Protein AF-A0A950VH34-F1 (afdb_monomer_lite)

Foldseek 3Di:
DDADPNDDDDPLLVQLVVVVVPDPSVVSQVVCCVVPVDGDDSVVSVVSVVVVVVCVVVVVVPDDDPPPVPPDDDDPPDDDPDDDDDDDPPRDDPDDDDPDD

Radius of gyration: 19.58 Å; chains: 1; bounding box: 48×31×48 Å

Sequence (101 aa):
MHVKNGVRRTDTQDWDQELAVEQAFSKVNQTIERMLKLHQHTDSLETMNRQLASDTAAFRDARPAPPVAEEGQIFVTSADCKGVVIRGQATKTVCGGERLG

Structure (mmCIF, N/CA/C/O backbone):
data_AF-A0A950VH34-F1
#
_entry.id   AF-A0A950VH34-F1
#
loop_
_atom_site.group_PDB
_atom_site.id
_atom_site.type_symbol
_atom_site.label_atom_id
_atom_site.label_alt_id
_atom_site.label_comp_id
_atom_site.label_asym_id
_atom_site.label_entity_id
_atom_site.label_seq_id
_atom_site.pdbx_PDB_ins_code
_atom_site.Cartn_x
_atom_site.Cartn_y
_atom_site.Cartn_z
_atom_site.occupancy
_atom_site.B_iso_or_equiv
_atom_site.auth_seq_id
_atom_site.auth_comp_id
_atom_site.auth_asym_id
_atom_site.auth_atom_id
_atom_site.pdbx_PDB_model_num
ATOM 1 N N . MET A 1 1 ? -20.621 7.814 -4.789 1.00 56.50 1 MET A N 1
ATOM 2 C CA . MET A 1 1 ? -19.978 6.570 -5.283 1.00 56.50 1 MET A CA 1
ATOM 3 C C . MET A 1 1 ? -19.142 6.940 -6.486 1.00 56.50 1 MET A C 1
ATOM 5 O O . MET A 1 1 ? -19.700 7.310 -7.514 1.00 56.50 1 MET A O 1
ATOM 9 N N . HIS A 1 2 ? -17.826 6.909 -6.324 1.00 64.56 2 HIS A N 1
ATOM 10 C CA . HIS A 1 2 ? -16.861 7.338 -7.327 1.00 64.56 2 HIS A CA 1
ATOM 11 C C . HIS A 1 2 ? -16.071 6.118 -7.827 1.00 64.56 2 HIS A C 1
ATOM 13 O O . HIS A 1 2 ? -15.904 5.136 -7.099 1.00 64.56 2 HIS A O 1
ATOM 19 N N . VAL A 1 3 ? -15.637 6.137 -9.090 1.00 63.66 3 VAL A N 1
ATOM 20 C CA . VAL A 1 3 ? -14.865 5.040 -9.696 1.00 63.66 3 VAL A CA 1
ATOM 21 C C . VAL A 1 3 ? -13.515 5.580 -10.135 1.00 63.66 3 VAL A C 1
ATOM 23 O O . VAL A 1 3 ? -13.448 6.393 -11.052 1.00 63.66 3 VAL A O 1
ATOM 26 N N . LYS A 1 4 ? -12.443 5.105 -9.498 1.00 60.22 4 LYS A N 1
ATOM 27 C CA . LYS A 1 4 ? -11.052 5.375 -9.891 1.00 60.22 4 LYS A CA 1
ATOM 28 C C . LYS A 1 4 ? -10.359 4.054 -10.191 1.00 60.22 4 LYS A C 1
ATOM 30 O O . LYS A 1 4 ? -10.488 3.106 -9.423 1.00 60.22 4 LYS A O 1
ATOM 35 N N . ASN A 1 5 ? -9.644 3.991 -11.315 1.00 60.62 5 ASN A N 1
ATOM 36 C CA . ASN A 1 5 ? -8.879 2.812 -11.749 1.00 60.62 5 ASN A CA 1
ATOM 37 C C . ASN A 1 5 ? -9.696 1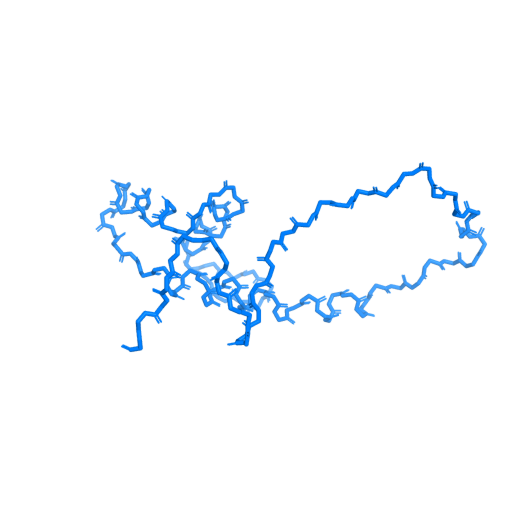.501 -11.750 1.00 60.62 5 ASN A C 1
ATOM 39 O O . ASN A 1 5 ? -9.199 0.451 -11.369 1.00 60.62 5 ASN A O 1
ATOM 43 N N . GLY A 1 6 ? -10.980 1.562 -12.128 1.00 65.31 6 GLY A N 1
ATOM 44 C CA . GLY A 1 6 ? -11.866 0.389 -12.161 1.00 65.31 6 GLY A CA 1
ATOM 45 C C . GLY A 1 6 ? -12.383 -0.089 -10.795 1.00 65.31 6 GLY A C 1
ATOM 46 O O . GLY A 1 6 ? -13.209 -0.998 -10.749 1.00 65.31 6 GLY A O 1
ATOM 47 N N . VAL A 1 7 ? -11.976 0.545 -9.690 1.00 65.12 7 VAL A N 1
ATOM 48 C CA . VAL A 1 7 ? -12.434 0.219 -8.333 1.00 65.12 7 VAL A CA 1
ATOM 49 C C . VAL A 1 7 ? -13.546 1.183 -7.919 1.00 65.12 7 VAL A C 1
ATOM 51 O O . VAL A 1 7 ? -13.376 2.403 -7.948 1.00 65.12 7 VAL A O 1
ATOM 54 N N . ARG A 1 8 ? -14.704 0.638 -7.524 1.00 69.25 8 ARG A N 1
ATOM 55 C CA . ARG A 1 8 ? -15.806 1.419 -6.939 1.00 69.25 8 ARG A CA 1
ATOM 56 C C . ARG A 1 8 ? -15.504 1.710 -5.473 1.00 69.25 8 ARG A C 1
ATOM 58 O O . ARG A 1 8 ? -15.353 0.764 -4.704 1.00 69.25 8 ARG A O 1
ATOM 65 N N . ARG A 1 9 ? -15.476 2.989 -5.093 1.00 70.12 9 ARG A N 1
ATOM 66 C CA . ARG A 1 9 ? -15.314 3.430 -3.700 1.00 70.12 9 ARG A CA 1
ATOM 67 C C . ARG A 1 9 ? -16.392 4.430 -3.297 1.00 70.12 9 ARG A C 1
ATOM 69 O O . ARG A 1 9 ? -17.033 5.080 -4.135 1.00 70.12 9 ARG A O 1
ATOM 76 N N . THR A 1 10 ? -16.642 4.508 -1.998 1.00 79.31 10 THR A N 1
ATOM 77 C CA . THR A 1 10 ? -17.448 5.585 -1.412 1.00 79.31 10 THR A CA 1
ATOM 78 C C . THR A 1 10 ? -16.552 6.762 -1.043 1.00 79.31 10 THR A C 1
ATOM 80 O O . THR A 1 10 ? -15.358 6.588 -0.826 1.00 79.3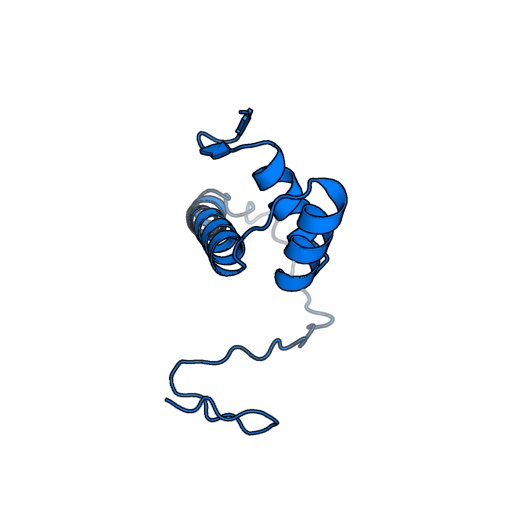1 10 THR A O 1
ATOM 83 N N . ASP A 1 11 ? -17.133 7.955 -0.930 1.00 82.06 11 ASP A N 1
ATOM 84 C CA . ASP A 1 11 ? -16.370 9.166 -0.603 1.00 82.06 11 ASP A CA 1
ATOM 85 C C . ASP A 1 11 ? -15.705 9.054 0.788 1.00 82.06 11 ASP A C 1
ATOM 87 O O . ASP A 1 11 ? -14.592 9.527 0.993 1.00 82.06 11 ASP A O 1
ATOM 91 N N . THR A 1 12 ? -16.332 8.323 1.719 1.00 82.62 12 THR A N 1
ATOM 92 C CA . THR A 1 12 ? -15.744 7.969 3.023 1.00 82.62 12 THR A CA 1
ATOM 93 C C . THR A 1 12 ? -14.497 7.096 2.884 1.00 82.62 12 THR A C 1
ATOM 95 O O . THR A 1 12 ? -13.506 7.356 3.551 1.00 82.62 12 THR A O 1
ATOM 98 N N . GLN A 1 13 ? -14.514 6.091 2.001 1.00 81.50 13 GLN A N 1
ATOM 99 C CA . GLN A 1 13 ? -13.358 5.208 1.791 1.00 81.50 13 GLN A CA 1
ATOM 100 C C . GLN A 1 13 ? -12.169 5.950 1.171 1.00 81.50 13 GLN A C 1
ATOM 102 O O . GLN A 1 13 ? -11.019 5.611 1.445 1.00 81.50 13 GLN A O 1
ATOM 107 N N . ASP A 1 14 ? -12.432 6.961 0.342 1.00 82.50 14 ASP A N 1
ATOM 108 C CA . ASP A 1 14 ? -11.376 7.808 -0.211 1.00 82.50 14 ASP A CA 1
ATOM 109 C C . ASP A 1 14 ? -10.738 8.680 0.884 1.00 82.50 14 ASP A C 1
ATOM 111 O O . ASP A 1 14 ? -9.513 8.761 0.964 1.00 82.50 14 ASP A O 1
ATOM 115 N N . TRP A 1 15 ? -11.547 9.251 1.782 1.00 84.00 15 TRP A N 1
ATOM 116 C CA . TRP A 1 15 ? -11.049 10.017 2.934 1.00 84.00 15 TRP A CA 1
ATOM 117 C C . TRP A 1 15 ? -10.280 9.145 3.928 1.00 84.00 15 TRP A C 1
ATOM 119 O O . TRP A 1 15 ? -9.245 9.560 4.447 1.00 84.00 15 TRP A O 1
ATOM 129 N N . ASP A 1 16 ? -10.747 7.920 4.163 1.00 84.88 16 ASP A N 1
ATOM 130 C CA . ASP A 1 16 ? -10.054 6.943 5.000 1.00 84.88 16 ASP A CA 1
ATOM 131 C C . ASP A 1 16 ? -8.644 6.644 4.479 1.00 84.88 16 ASP A C 1
ATOM 133 O O . ASP A 1 16 ? -7.690 6.608 5.258 1.00 84.88 16 ASP A O 1
ATOM 137 N N . GLN A 1 17 ? -8.497 6.450 3.163 1.00 81.31 17 GLN A N 1
ATOM 138 C CA . GLN A 1 17 ? -7.195 6.204 2.542 1.00 81.31 17 GLN A CA 1
ATOM 139 C C . GLN A 1 17 ? -6.267 7.410 2.645 1.00 81.31 17 GLN A C 1
ATOM 141 O O . GLN A 1 17 ? -5.095 7.233 2.961 1.00 81.31 17 GLN A O 1
ATOM 146 N N . GLU A 1 18 ? -6.777 8.618 2.408 1.00 85.69 18 GLU A N 1
ATOM 147 C CA . GLU A 1 18 ? -5.978 9.842 2.490 1.00 85.69 18 GLU A CA 1
ATOM 148 C C . GLU A 1 18 ? -5.465 10.085 3.918 1.00 85.69 18 GLU A C 1
ATOM 150 O O . GLU A 1 18 ? -4.285 10.361 4.125 1.00 85.69 18 GLU A O 1
ATOM 155 N N . LEU A 1 19 ? -6.317 9.884 4.926 1.00 84.19 19 LEU A N 1
ATOM 156 C CA . LEU A 1 19 ? -5.949 10.071 6.331 1.00 84.19 19 LEU A CA 1
ATOM 157 C C . LEU A 1 19 ? -5.018 8.971 6.864 1.00 84.19 19 LEU A C 1
ATOM 159 O O . LEU A 1 19 ? -4.183 9.238 7.732 1.00 84.19 19 LEU A O 1
ATOM 163 N N . ALA A 1 20 ? -5.139 7.741 6.362 1.00 84.00 20 ALA A N 1
ATOM 164 C CA . ALA A 1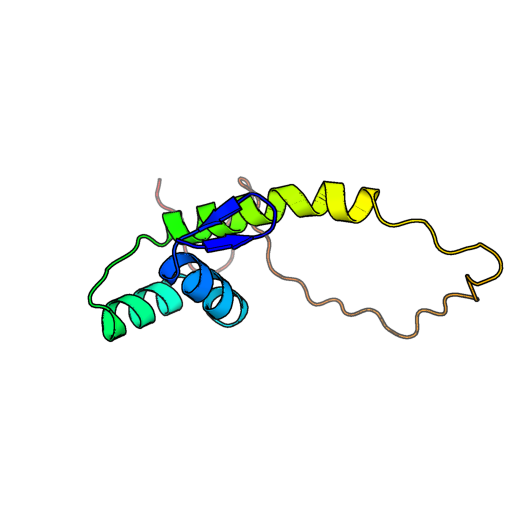 20 ? -4.333 6.607 6.812 1.00 84.00 20 ALA A CA 1
ATOM 165 C C . ALA A 1 20 ? -2.868 6.644 6.346 1.00 84.00 20 ALA A C 1
ATOM 167 O O . ALA A 1 20 ? -2.048 5.893 6.874 1.00 84.00 20 ALA A O 1
ATOM 168 N N . VAL A 1 21 ? -2.519 7.511 5.390 1.00 82.12 21 VAL A N 1
ATOM 169 C CA . VAL A 1 21 ? -1.116 7.762 5.005 1.00 82.12 21 VAL A CA 1
ATOM 170 C C . VAL A 1 21 ? -0.367 8.505 6.115 1.00 82.12 21 VAL A C 1
ATOM 172 O O . VAL A 1 21 ? 0.821 8.276 6.327 1.00 82.12 21 VAL A O 1
ATOM 175 N N . GLU A 1 22 ? -1.080 9.351 6.858 1.00 84.25 22 GLU A N 1
ATOM 176 C CA . GLU A 1 22 ? -0.504 10.266 7.847 1.00 84.25 22 GLU A CA 1
ATOM 177 C C . GLU A 1 22 ? -0.718 9.798 9.296 1.00 84.25 22 GLU A C 1
ATOM 179 O O . GLU A 1 22 ? -0.028 10.246 10.212 1.00 84.25 22 GLU A O 1
ATOM 184 N N . GLN A 1 23 ? -1.709 8.935 9.542 1.00 85.88 23 GLN A N 1
ATOM 185 C CA . GLN A 1 23 ? -2.171 8.583 10.886 1.00 85.88 23 GLN A CA 1
ATOM 186 C C . GLN A 1 23 ? -2.407 7.078 11.048 1.00 85.88 23 GLN A C 1
ATOM 188 O O . GLN A 1 23 ? -2.771 6.372 10.112 1.00 85.88 23 GLN A O 1
ATOM 193 N N . ALA A 1 24 ? -2.284 6.583 12.283 1.00 84.06 24 ALA A N 1
ATOM 194 C CA . ALA A 1 24 ? -2.670 5.212 12.613 1.00 84.06 24 ALA A CA 1
ATOM 195 C C . ALA A 1 24 ? -4.174 4.972 12.356 1.00 84.06 24 ALA A C 1
ATOM 197 O O . ALA A 1 24 ? -4.998 5.837 12.656 1.00 84.06 24 ALA A O 1
ATOM 198 N N . PHE A 1 25 ? -4.556 3.773 11.898 1.00 83.31 25 PHE A N 1
ATOM 199 C CA . PHE A 1 25 ? -5.949 3.444 11.542 1.00 83.31 25 PHE A CA 1
ATOM 200 C C . PHE A 1 25 ? -6.964 3.708 12.662 1.00 83.31 25 PHE A C 1
ATOM 202 O O . PHE A 1 25 ? -8.063 4.194 12.406 1.00 83.31 25 PHE A O 1
ATOM 209 N N . SER A 1 26 ? -6.600 3.449 13.921 1.00 83.06 26 SER A N 1
ATOM 210 C CA . SER A 1 26 ? -7.466 3.750 15.068 1.00 83.06 26 SER A CA 1
ATOM 211 C C . SER A 1 26 ? -7.746 5.248 15.210 1.00 83.06 26 SER A C 1
ATOM 213 O O . SER A 1 26 ? -8.849 5.639 15.591 1.00 83.06 26 SER A O 1
ATOM 215 N N . LYS A 1 27 ? -6.775 6.100 14.863 1.00 86.12 27 LYS A N 1
ATOM 216 C CA . LYS A 1 27 ? -6.924 7.555 14.882 1.00 86.12 27 LYS A CA 1
ATOM 217 C C . LYS A 1 27 ? -7.771 8.060 13.715 1.00 86.12 27 LYS A C 1
ATOM 219 O O . LYS A 1 27 ? -8.549 8.998 13.908 1.00 86.12 27 LYS A O 1
ATOM 224 N N . VAL A 1 28 ? -7.655 7.426 12.547 1.00 85.88 28 VAL A N 1
ATOM 225 C CA . VAL A 1 28 ? -8.530 7.683 11.392 1.00 85.88 28 VAL A CA 1
ATOM 226 C C . VAL A 1 28 ? -9.980 7.378 11.766 1.00 85.88 28 VAL A C 1
ATOM 228 O O . VAL A 1 28 ? -10.816 8.277 11.693 1.00 85.88 28 VAL A O 1
ATOM 231 N N . ASN A 1 29 ? -10.249 6.188 12.316 1.00 87.06 29 ASN A N 1
ATOM 232 C CA . ASN A 1 29 ? -11.589 5.798 12.764 1.00 87.06 29 ASN A CA 1
ATOM 233 C C . ASN A 1 29 ? -12.187 6.800 13.771 1.00 87.06 29 ASN A C 1
ATOM 235 O O . ASN A 1 29 ? -13.274 7.324 13.553 1.00 87.06 29 ASN A O 1
ATOM 239 N N . GLN A 1 30 ? -11.442 7.167 14.824 1.00 88.00 30 GLN A N 1
ATOM 240 C CA . GLN A 1 30 ? -11.894 8.177 15.799 1.00 88.00 30 GLN A CA 1
ATOM 241 C C . GLN A 1 30 ? -12.220 9.532 15.152 1.00 88.00 30 GLN A C 1
ATOM 243 O O . GLN A 1 30 ? -13.096 10.267 15.613 1.00 88.00 30 GLN A O 1
ATOM 248 N N . THR A 1 31 ? -11.479 9.908 14.109 1.00 88.06 31 THR A N 1
ATOM 249 C CA . THR A 1 31 ? -11.666 11.187 13.419 1.00 88.06 31 THR A CA 1
ATOM 250 C C . THR A 1 31 ? -12.935 11.171 12.576 1.00 88.06 31 THR A C 1
ATOM 252 O O . THR A 1 31 ? -13.735 12.104 12.681 1.00 88.06 31 THR A O 1
ATOM 255 N N . ILE A 1 32 ? -13.156 10.099 11.815 1.00 87.56 32 ILE A N 1
ATOM 256 C CA . ILE A 1 32 ? -14.361 9.913 11.005 1.00 87.56 32 ILE A CA 1
ATOM 257 C C . ILE A 1 32 ? -15.602 9.766 11.882 1.00 87.56 32 ILE A C 1
ATOM 259 O O . ILE A 1 32 ? -16.597 10.448 11.643 1.00 87.56 32 ILE A O 1
ATOM 263 N N . GLU A 1 33 ? -15.530 8.991 12.962 1.00 90.00 33 GLU A N 1
ATOM 264 C CA . GLU A 1 33 ? -16.629 8.858 13.917 1.00 90.00 33 GLU A CA 1
ATOM 265 C C . GLU A 1 33 ? -17.001 10.213 14.535 1.00 90.00 33 GLU A C 1
ATOM 267 O O . GLU A 1 33 ? -18.178 10.562 14.653 1.00 90.00 33 GLU A O 1
ATOM 272 N N . ARG A 1 34 ? -16.010 11.045 14.872 1.00 90.38 34 ARG A N 1
ATOM 273 C CA . ARG A 1 34 ? -16.269 12.387 15.405 1.00 90.38 34 ARG A CA 1
ATOM 274 C C . ARG A 1 34 ? -16.965 13.297 14.390 1.00 90.38 34 ARG A C 1
ATOM 276 O O . ARG A 1 34 ? -17.865 14.034 14.795 1.00 90.38 34 ARG A O 1
ATOM 283 N N . MET A 1 35 ? -16.540 13.272 13.126 1.00 89.00 35 MET A N 1
ATOM 284 C CA . MET A 1 35 ? -17.041 14.163 12.070 1.00 89.00 35 MET A CA 1
ATOM 285 C C . MET A 1 35 ? -18.387 13.711 11.498 1.00 89.00 35 MET A C 1
ATOM 287 O O . MET A 1 35 ? -19.285 14.530 11.330 1.00 89.00 35 MET A O 1
ATOM 291 N N . LEU A 1 36 ? -18.521 12.418 11.210 1.00 87.12 36 LEU A N 1
ATOM 292 C CA . LEU A 1 36 ? -19.632 11.844 10.449 1.00 87.12 36 LEU A CA 1
ATOM 293 C C . LEU A 1 36 ? -20.561 10.971 11.301 1.00 87.12 36 LEU A C 1
ATOM 295 O O . LEU A 1 36 ? -21.557 10.474 10.784 1.00 87.12 36 LEU A O 1
ATOM 299 N N . LYS A 1 37 ? -20.255 10.773 12.594 1.00 88.31 37 LYS A N 1
ATOM 300 C CA . LYS A 1 37 ? -21.004 9.881 13.506 1.00 88.31 37 LYS A CA 1
ATOM 301 C C . LYS A 1 37 ? -21.132 8.453 12.975 1.00 88.31 37 LYS A C 1
ATOM 303 O O . LYS A 1 37 ? -22.066 7.733 13.314 1.00 88.31 37 LYS A O 1
ATOM 308 N N . LEU A 1 38 ? -20.161 8.055 12.158 1.00 85.56 38 LEU A N 1
ATOM 309 C CA . LEU A 1 38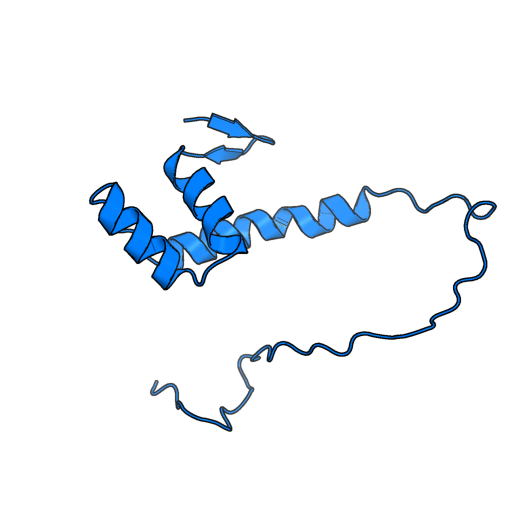 ? -20.062 6.747 11.542 1.00 85.56 38 LEU A CA 1
ATOM 310 C C . LEU A 1 38 ? -18.861 6.019 12.140 1.00 85.56 38 LEU A C 1
ATOM 312 O O . LEU A 1 38 ? -17.729 6.457 11.963 1.00 85.56 38 LEU A O 1
ATOM 316 N N . HIS A 1 39 ? -19.118 4.915 12.835 1.00 83.44 39 HIS A N 1
ATOM 317 C CA . HIS A 1 39 ? -18.065 4.061 13.371 1.00 83.44 39 HIS A CA 1
ATOM 318 C C . HIS A 1 39 ? -17.657 3.006 12.335 1.00 83.44 39 HIS A C 1
ATOM 320 O O . HIS A 1 39 ? -18.510 2.292 11.800 1.00 83.44 39 HIS A O 1
ATOM 326 N N . GLN A 1 40 ? -16.356 2.877 12.077 1.00 80.00 40 GLN A N 1
ATOM 327 C CA . GLN A 1 40 ? -15.789 1.878 11.173 1.00 80.00 40 GLN A CA 1
ATOM 328 C C . GLN A 1 40 ? -14.837 0.950 11.933 1.00 80.00 40 GLN A C 1
ATOM 330 O O . GLN A 1 40 ? -14.206 1.329 12.912 1.00 80.00 40 GLN A O 1
ATOM 335 N N . HIS A 1 41 ? -14.711 -0.300 11.497 1.00 82.62 41 HIS A N 1
ATOM 336 C CA . HIS A 1 41 ? -13.742 -1.213 12.100 1.00 82.62 41 HIS A CA 1
ATOM 337 C C . HIS A 1 41 ? -12.347 -0.980 11.515 1.00 82.62 41 HIS A C 1
ATOM 339 O O . HIS A 1 41 ? -12.194 -0.816 10.303 1.00 82.62 41 HIS A O 1
ATOM 345 N N . THR A 1 42 ? -11.318 -1.024 12.364 1.00 79.12 42 THR A N 1
ATOM 346 C CA . THR A 1 42 ? -9.909 -0.962 11.939 1.00 79.12 42 THR A CA 1
ATOM 347 C C . THR A 1 42 ? -9.573 -2.049 10.925 1.00 79.12 42 THR A C 1
ATOM 349 O O . THR A 1 42 ? -8.863 -1.784 9.962 1.00 79.12 42 THR A O 1
ATOM 352 N N . ASP A 1 43 ? -10.166 -3.232 11.068 1.00 81.44 43 ASP A N 1
ATOM 353 C CA . ASP A 1 43 ? -9.981 -4.361 10.152 1.00 81.44 43 ASP A CA 1
ATOM 354 C C . ASP A 1 43 ? -10.445 -4.030 8.726 1.00 81.44 43 ASP A C 1
ATOM 356 O O . ASP A 1 43 ? -9.834 -4.461 7.744 1.00 81.44 43 ASP A O 1
ATOM 360 N N . SER A 1 44 ? -11.498 -3.219 8.591 1.00 81.00 44 SER A N 1
ATOM 361 C CA . SER A 1 44 ? -11.978 -2.748 7.290 1.00 81.00 44 SER A CA 1
ATOM 362 C C . SER A 1 44 ? -10.978 -1.789 6.645 1.00 81.00 44 SER A C 1
ATOM 364 O O . SER A 1 44 ? -10.729 -1.889 5.443 1.00 81.00 44 SER A O 1
ATOM 366 N N . LEU A 1 45 ? -10.364 -0.902 7.436 1.00 81.25 45 LEU A N 1
ATOM 367 C CA . LEU A 1 45 ? -9.318 0.017 6.972 1.00 81.25 45 LEU A CA 1
ATOM 368 C C . LEU A 1 45 ? -8.057 -0.751 6.542 1.00 81.25 45 LEU A C 1
ATOM 370 O O . LEU A 1 45 ? -7.500 -0.495 5.474 1.00 81.25 45 LEU A O 1
ATOM 374 N N . GLU A 1 46 ? -7.650 -1.757 7.318 1.00 83.12 46 GLU A N 1
ATOM 375 C CA . GLU A 1 46 ? -6.523 -2.629 6.977 1.00 83.12 46 GLU A CA 1
ATOM 376 C C . GLU A 1 46 ? -6.781 -3.445 5.708 1.00 83.12 46 GLU A C 1
ATOM 378 O O . GLU A 1 46 ? -5.910 -3.557 4.843 1.00 83.12 46 GLU A O 1
ATOM 383 N N . THR A 1 47 ? -7.984 -4.007 5.577 1.00 85.38 47 THR A N 1
ATOM 384 C CA . THR A 1 47 ? -8.391 -4.772 4.392 1.00 85.38 47 THR A CA 1
ATOM 385 C C . THR A 1 47 ? -8.379 -3.890 3.150 1.00 85.38 47 THR A C 1
ATOM 387 O O . THR A 1 47 ? -7.865 -4.298 2.109 1.00 85.38 47 THR A O 1
ATOM 390 N N . MET A 1 48 ? -8.864 -2.653 3.270 1.00 83.06 48 MET A N 1
ATOM 391 C CA . MET A 1 48 ? -8.829 -1.675 2.186 1.00 83.06 48 MET A CA 1
ATOM 392 C C . MET A 1 48 ? -7.393 -1.362 1.753 1.00 83.06 48 MET A C 1
ATOM 394 O O . MET A 1 48 ? -7.099 -1.324 0.558 1.00 83.06 48 MET A O 1
ATOM 398 N N . ASN A 1 49 ? -6.475 -1.198 2.709 1.00 82.88 49 ASN A N 1
ATOM 399 C CA . ASN A 1 49 ? -5.070 -0.949 2.399 1.00 82.88 49 ASN A CA 1
ATOM 400 C C . ASN A 1 49 ? -4.390 -2.170 1.753 1.00 82.88 49 ASN A C 1
ATOM 402 O O . ASN A 1 49 ? -3.613 -2.042 0.808 1.00 82.88 49 ASN A O 1
ATOM 406 N N . ARG A 1 50 ? -4.734 -3.380 2.203 1.00 84.94 50 ARG A N 1
ATOM 407 C CA . ARG A 1 50 ? -4.244 -4.632 1.608 1.00 84.94 50 ARG A CA 1
ATOM 408 C C . ARG A 1 50 ? -4.729 -4.815 0.172 1.00 84.94 50 ARG A C 1
ATOM 410 O O . ARG A 1 50 ? -3.970 -5.297 -0.662 1.00 84.94 50 ARG A O 1
ATOM 417 N N . GLN A 1 51 ? -5.962 -4.409 -0.117 1.00 85.50 51 GLN A N 1
ATOM 418 C CA . GLN A 1 51 ? -6.497 -4.442 -1.472 1.00 85.50 51 GLN A CA 1
ATOM 419 C C . GLN A 1 51 ? -5.774 -3.450 -2.388 1.00 85.50 51 GLN A C 1
ATOM 421 O O . GLN A 1 51 ? -5.514 -3.784 -3.531 1.00 85.50 51 GLN A O 1
ATOM 426 N N . LEU A 1 52 ? -5.394 -2.265 -1.900 1.00 80.62 52 LEU A N 1
ATOM 427 C CA . LEU A 1 52 ? -4.567 -1.335 -2.680 1.00 80.62 52 LEU A CA 1
ATOM 428 C C . LEU A 1 52 ? -3.186 -1.937 -2.993 1.00 80.62 52 LEU A C 1
ATOM 430 O O . LEU A 1 52 ? -2.653 -1.763 -4.086 1.00 80.62 52 LEU A O 1
ATOM 434 N N . ALA A 1 53 ? -2.610 -2.675 -2.041 1.00 86.38 53 ALA A N 1
ATOM 435 C CA . ALA A 1 53 ? -1.295 -3.277 -2.211 1.00 86.38 53 ALA A CA 1
ATOM 436 C C . ALA A 1 53 ? -1.233 -4.297 -3.366 1.00 86.38 53 ALA A C 1
ATOM 438 O O . ALA A 1 53 ? -0.144 -4.474 -3.919 1.00 86.38 53 ALA A O 1
ATOM 439 N N . SER A 1 54 ? -2.354 -4.920 -3.770 1.00 88.19 54 SER A N 1
ATOM 440 C CA . SER A 1 54 ? -2.371 -5.906 -4.867 1.00 88.19 54 SER A CA 1
ATOM 441 C C . SER A 1 54 ? -1.873 -5.340 -6.192 1.00 88.19 54 SER A C 1
ATOM 443 O O . SER A 1 54 ? -1.244 -6.055 -6.968 1.00 88.19 54 SER A O 1
ATOM 445 N N . ASP A 1 55 ? -2.086 -4.046 -6.424 1.00 86.19 55 ASP A N 1
ATOM 446 C CA . ASP A 1 55 ? -1.756 -3.400 -7.696 1.00 86.19 55 ASP A CA 1
ATOM 447 C C . ASP A 1 55 ? -0.261 -3.037 -7.788 1.00 86.19 55 ASP A C 1
ATOM 449 O O . ASP A 1 55 ? 0.254 -2.726 -8.863 1.00 86.19 55 ASP A O 1
ATOM 453 N N . THR A 1 56 ? 0.470 -3.119 -6.668 1.00 87.06 56 THR A N 1
ATOM 454 C CA . THR A 1 56 ? 1.876 -2.691 -6.570 1.00 87.06 56 THR A CA 1
ATOM 455 C C . THR A 1 56 ? 2.802 -3.524 -7.455 1.00 87.06 56 THR A C 1
ATOM 457 O O . THR A 1 56 ? 3.729 -2.978 -8.052 1.00 87.06 56 THR A O 1
ATOM 460 N N . ALA A 1 57 ? 2.574 -4.839 -7.536 1.00 88.50 57 ALA A N 1
ATOM 461 C CA . ALA A 1 57 ? 3.402 -5.740 -8.340 1.00 88.50 57 ALA A CA 1
ATOM 462 C C . ALA A 1 57 ? 3.247 -5.436 -9.835 1.00 88.50 57 ALA A C 1
ATOM 464 O O . ALA A 1 57 ? 4.224 -5.099 -10.497 1.00 88.50 57 ALA A O 1
ATOM 465 N N . ALA A 1 58 ? 2.004 -5.418 -10.325 1.00 89.12 58 ALA A N 1
ATOM 466 C CA . ALA A 1 58 ? 1.701 -5.104 -11.718 1.00 89.12 58 ALA A CA 1
ATOM 467 C C . ALA A 1 58 ? 2.207 -3.710 -12.126 1.00 89.12 58 ALA A C 1
ATOM 469 O O . ALA A 1 58 ? 2.748 -3.544 -13.216 1.00 89.12 58 ALA A O 1
ATOM 470 N N . PHE A 1 59 ? 2.089 -2.711 -11.243 1.00 87.81 59 PHE A N 1
ATOM 471 C CA . PHE A 1 59 ? 2.652 -1.382 -11.488 1.00 87.81 59 PHE A CA 1
ATOM 472 C C . PHE A 1 59 ? 4.176 -1.412 -11.657 1.00 87.81 59 PHE A C 1
ATOM 474 O O . PHE A 1 59 ? 4.699 -0.747 -12.549 1.00 87.81 59 PHE A O 1
ATOM 481 N N . ARG A 1 60 ? 4.899 -2.165 -10.814 1.00 86.44 60 ARG A N 1
ATOM 482 C CA . ARG A 1 60 ? 6.360 -2.298 -10.930 1.00 86.44 60 ARG A CA 1
ATOM 483 C C . ARG A 1 60 ? 6.762 -3.011 -12.215 1.00 86.44 60 ARG A C 1
ATOM 485 O O . ARG A 1 60 ? 7.654 -2.517 -12.895 1.00 86.44 60 ARG A O 1
ATOM 492 N N . ASP A 1 61 ? 6.080 -4.098 -12.558 1.00 90.56 61 ASP A N 1
ATOM 493 C CA . ASP A 1 61 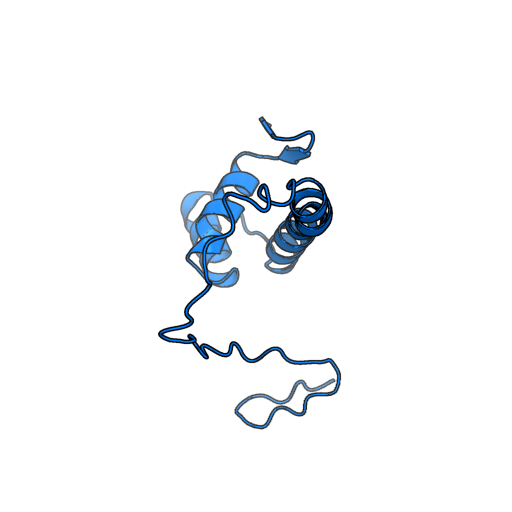? 6.370 -4.889 -13.760 1.00 90.56 61 ASP A CA 1
ATOM 494 C C . ASP A 1 61 ? 6.090 -4.105 -15.051 1.00 90.56 61 ASP A C 1
ATOM 496 O O . ASP A 1 61 ? 6.779 -4.274 -16.053 1.00 90.56 61 ASP A O 1
ATOM 500 N N . ALA A 1 62 ? 5.100 -3.208 -15.028 1.00 92.06 62 ALA A N 1
ATOM 501 C CA . ALA A 1 62 ? 4.757 -2.361 -16.164 1.00 92.06 62 ALA A CA 1
ATOM 502 C C . ALA A 1 62 ? 5.743 -1.202 -16.399 1.00 92.06 62 ALA A C 1
ATOM 504 O O . ALA A 1 62 ? 5.651 -0.530 -17.430 1.00 92.06 62 ALA A O 1
ATOM 505 N N . ARG A 1 63 ? 6.670 -0.919 -15.470 1.00 87.81 63 ARG A N 1
ATOM 506 C CA . ARG A 1 63 ? 7.647 0.160 -15.660 1.00 87.81 63 ARG A CA 1
ATOM 507 C C . ARG A 1 63 ? 8.769 -0.311 -16.589 1.00 87.81 63 ARG A C 1
ATOM 509 O O . ARG A 1 63 ? 9.481 -1.249 -16.235 1.00 87.81 63 ARG A O 1
ATOM 516 N N . PRO A 1 64 ? 8.980 0.349 -17.742 1.00 83.56 64 PRO A N 1
ATOM 517 C CA . PRO A 1 64 ? 10.089 0.003 -18.616 1.00 83.56 64 PRO A CA 1
ATOM 518 C C . PRO A 1 64 ? 11.416 0.258 -17.898 1.00 83.56 64 PRO A C 1
ATOM 520 O O . PRO A 1 64 ? 11.556 1.244 -17.165 1.00 83.56 64 PRO A O 1
ATOM 523 N N . ALA A 1 65 ? 12.390 -0.622 -18.131 1.00 81.25 65 ALA A N 1
ATOM 524 C CA . ALA A 1 65 ? 13.762 -0.355 -17.732 1.00 81.25 65 ALA A CA 1
ATOM 525 C C . ALA A 1 65 ? 14.248 0.919 -18.448 1.00 81.25 65 ALA A C 1
ATOM 527 O O . ALA A 1 65 ? 13.948 1.092 -19.637 1.00 81.25 65 ALA A O 1
ATOM 528 N N . PRO A 1 66 ? 14.955 1.825 -17.751 1.00 79.81 66 PRO A N 1
ATOM 529 C CA . PRO A 1 66 ? 15.542 2.984 -18.403 1.00 79.81 66 PRO A CA 1
ATOM 530 C C . PRO A 1 66 ? 16.523 2.533 -19.504 1.00 79.81 66 PRO A C 1
ATOM 532 O O . PRO A 1 66 ? 17.153 1.479 -19.376 1.00 79.81 66 PRO A O 1
ATOM 535 N N . PRO A 1 67 ? 16.654 3.288 -20.608 1.00 83.62 67 PRO A N 1
ATOM 536 C CA . PRO A 1 67 ? 17.628 2.981 -21.647 1.00 83.62 67 PRO A CA 1
ATOM 537 C C . PRO A 1 67 ? 19.052 2.937 -21.080 1.00 83.62 67 PRO A C 1
ATOM 539 O O . PRO A 1 67 ? 19.457 3.831 -20.344 1.00 83.62 67 PRO A O 1
ATOM 542 N N . VAL A 1 68 ? 19.849 1.946 -21.490 1.00 76.38 68 VAL A N 1
ATOM 543 C CA . VAL A 1 68 ? 21.231 1.738 -21.001 1.00 76.38 68 VAL A CA 1
ATOM 544 C C . VAL A 1 68 ? 22.118 2.980 -21.175 1.00 76.38 68 VAL A C 1
ATOM 546 O O . VAL A 1 68 ? 22.996 3.237 -20.362 1.00 76.38 68 VAL A O 1
ATOM 549 N N . ALA A 1 69 ? 21.885 3.781 -22.219 1.00 78.00 69 ALA A N 1
ATOM 550 C CA . ALA A 1 69 ? 22.632 5.018 -22.465 1.00 78.00 69 ALA A CA 1
ATOM 551 C C . ALA A 1 69 ? 22.312 6.149 -21.463 1.00 78.00 69 ALA A C 1
ATOM 553 O O . ALA A 1 69 ? 23.087 7.094 -21.345 1.00 78.00 69 ALA A O 1
ATOM 554 N N . GLU A 1 70 ? 21.181 6.058 -20.760 1.00 73.75 70 GLU A N 1
ATOM 555 C CA . GLU A 1 70 ? 20.727 7.008 -19.738 1.00 73.75 70 GLU A CA 1
ATOM 556 C C . GLU A 1 70 ? 21.031 6.512 -18.311 1.00 73.75 70 GLU A C 1
ATOM 558 O O . GLU A 1 70 ? 21.014 7.304 -17.366 1.00 73.75 70 GLU A O 1
ATOM 563 N N . GLU A 1 71 ? 21.361 5.224 -18.139 1.00 68.44 71 GLU A N 1
ATOM 564 C CA . GLU A 1 71 ? 21.868 4.666 -16.881 1.00 68.44 71 GLU A CA 1
ATOM 565 C C . GLU A 1 71 ? 23.309 5.145 -16.626 1.00 68.44 71 GLU A C 1
ATOM 567 O O . GLU A 1 71 ? 24.299 4.490 -16.952 1.00 68.44 71 GLU A O 1
ATOM 572 N N . GLY A 1 72 ? 23.441 6.338 -16.040 1.00 70.88 72 GLY A N 1
ATOM 573 C CA . GLY A 1 72 ? 24.714 6.842 -15.522 1.00 70.88 72 GLY A CA 1
ATOM 574 C C . GLY A 1 72 ? 25.273 5.980 -14.378 1.00 70.88 72 GLY A C 1
ATOM 575 O O . GLY A 1 72 ? 24.575 5.154 -13.792 1.00 70.88 72 GLY A O 1
ATOM 576 N N . GLN A 1 73 ? 26.544 6.191 -14.012 1.00 75.69 73 GLN A N 1
ATOM 577 C CA . GLN A 1 73 ? 27.144 5.515 -12.854 1.00 75.69 73 GLN A CA 1
ATOM 578 C C . GLN A 1 73 ? 26.349 5.805 -11.569 1.00 75.69 73 GLN A C 1
ATOM 580 O O . GLN A 1 73 ? 26.247 6.952 -11.132 1.00 75.69 73 GLN A O 1
ATOM 585 N N . ILE A 1 74 ? 25.822 4.754 -10.936 1.00 74.44 74 ILE A N 1
ATOM 586 C CA . ILE A 1 74 ? 25.150 4.845 -9.637 1.00 74.44 74 ILE A CA 1
ATOM 587 C C . ILE A 1 74 ? 26.226 4.935 -8.549 1.00 74.44 74 ILE A C 1
ATOM 589 O O . ILE A 1 74 ? 26.891 3.948 -8.236 1.00 74.44 74 ILE A O 1
ATOM 593 N N . PHE A 1 75 ? 26.393 6.118 -7.958 1.00 75.69 75 PHE A N 1
ATOM 594 C CA . PHE A 1 75 ? 27.223 6.315 -6.771 1.00 75.69 75 PHE A CA 1
ATOM 595 C C . PHE A 1 75 ? 26.329 6.397 -5.529 1.00 75.69 75 PHE A C 1
ATOM 597 O O . PHE A 1 75 ? 25.533 7.323 -5.377 1.00 75.69 75 PHE A O 1
ATOM 604 N N . VAL A 1 76 ? 26.438 5.408 -4.641 1.00 76.31 76 VAL A N 1
ATOM 605 C CA . VAL A 1 76 ? 25.654 5.360 -3.400 1.00 76.31 76 VAL A CA 1
ATOM 606 C C . VAL A 1 76 ? 26.392 6.143 -2.311 1.00 76.31 76 VAL A C 1
ATOM 608 O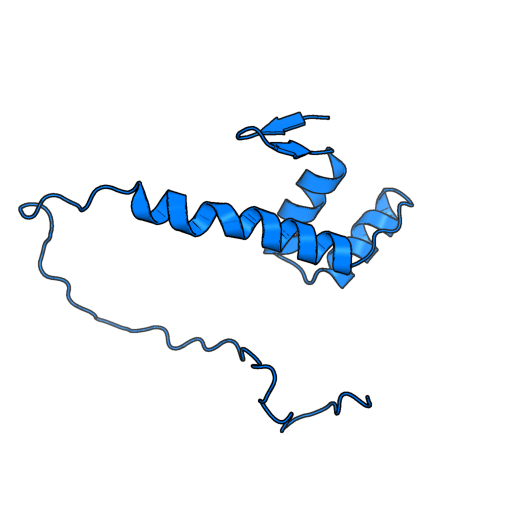 O . VAL A 1 76 ? 27.301 5.622 -1.673 1.00 76.31 76 VAL A O 1
ATOM 611 N N . THR A 1 77 ? 26.005 7.404 -2.103 1.00 75.62 77 THR A N 1
ATOM 612 C CA . THR A 1 77 ? 26.610 8.297 -1.090 1.00 75.62 77 THR A CA 1
ATOM 613 C C . THR A 1 77 ? 26.142 7.991 0.334 1.00 75.62 77 THR A C 1
ATOM 615 O O . THR A 1 77 ? 26.887 8.169 1.295 1.00 75.62 77 THR A O 1
ATOM 618 N N . SER A 1 78 ? 24.899 7.544 0.492 1.00 79.25 78 SER A N 1
ATOM 619 C CA . SER A 1 78 ? 24.327 7.170 1.782 1.00 79.25 78 SER A CA 1
ATOM 620 C C . SER A 1 78 ? 23.197 6.167 1.585 1.00 79.25 78 SER A C 1
ATOM 622 O O . SER A 1 78 ? 22.523 6.154 0.555 1.00 79.25 78 SER A O 1
ATOM 624 N N . ALA A 1 79 ? 23.003 5.312 2.583 1.00 75.12 79 ALA A N 1
ATOM 625 C CA . ALA A 1 79 ? 21.875 4.400 2.658 1.00 75.12 79 ALA A CA 1
ATOM 626 C C . ALA A 1 79 ? 21.092 4.715 3.934 1.00 75.12 79 ALA A C 1
ATOM 628 O O . ALA A 1 79 ? 21.671 4.804 5.017 1.00 75.12 79 ALA A O 1
ATOM 629 N N . ASP A 1 80 ? 19.781 4.905 3.800 1.00 80.69 80 ASP A N 1
ATOM 630 C CA . ASP A 1 80 ? 18.898 5.088 4.946 1.00 80.69 80 ASP A CA 1
ATOM 631 C C . ASP A 1 80 ? 18.515 3.715 5.505 1.00 80.69 80 ASP A C 1
ATOM 633 O O . ASP A 1 80 ? 17.746 2.970 4.901 1.00 80.69 80 ASP A O 1
ATOM 637 N N . CYS A 1 81 ? 19.059 3.365 6.669 1.00 60.78 81 CYS A N 1
ATOM 638 C CA . CYS A 1 81 ? 18.734 2.123 7.371 1.00 60.78 81 CYS A CA 1
ATOM 639 C C . CYS A 1 81 ? 17.565 2.319 8.349 1.00 60.78 81 CYS A C 1
ATOM 641 O O . CYS A 1 81 ? 17.607 1.827 9.480 1.00 60.78 81 CYS A O 1
ATOM 643 N N . LYS A 1 82 ? 16.516 3.050 7.951 1.00 76.00 82 LYS A N 1
ATOM 644 C CA . LYS A 1 82 ? 15.291 3.140 8.756 1.00 76.00 82 LYS A CA 1
ATOM 645 C C . LYS A 1 82 ? 14.564 1.801 8.718 1.00 76.00 82 LYS A C 1
ATOM 647 O O . LYS A 1 82 ? 13.852 1.475 7.775 1.00 76.00 82 LYS A O 1
ATOM 652 N N . GLY A 1 83 ? 14.767 1.010 9.765 1.00 64.06 83 GLY A N 1
ATOM 653 C CA . GLY A 1 83 ? 14.041 -0.233 9.978 1.00 64.06 83 GLY A CA 1
ATOM 654 C C . GLY A 1 83 ? 12.685 0.029 10.625 1.00 64.06 83 GLY A C 1
ATOM 655 O O . GLY A 1 83 ? 12.608 0.630 11.694 1.00 64.06 83 GLY A O 1
ATOM 656 N N . VAL A 1 84 ? 11.616 -0.476 10.013 1.00 71.19 84 VAL A N 1
ATOM 657 C CA . VAL A 1 84 ? 10.346 -0.713 10.709 1.00 71.19 84 VAL A CA 1
ATOM 658 C C . VAL A 1 84 ? 10.362 -2.159 11.184 1.00 71.19 84 VAL A C 1
ATOM 660 O O . VAL A 1 84 ? 10.675 -3.064 10.411 1.00 71.19 84 VAL A O 1
ATOM 663 N N . VAL A 1 85 ? 10.042 -2.399 12.457 1.00 74.50 85 VAL A N 1
ATOM 664 C CA . VAL A 1 85 ? 9.970 -3.765 12.991 1.00 74.50 85 VAL A CA 1
ATOM 665 C C . VAL A 1 85 ? 8.784 -4.485 12.349 1.00 74.50 85 VAL A C 1
ATOM 667 O O . VAL A 1 85 ? 7.635 -4.281 12.737 1.00 74.50 85 VAL A O 1
ATOM 670 N N . ILE A 1 86 ? 9.068 -5.350 11.376 1.00 75.69 86 ILE A N 1
ATOM 671 C CA . ILE A 1 86 ? 8.086 -6.257 10.781 1.00 75.69 86 ILE A CA 1
ATOM 672 C C . ILE A 1 86 ? 8.086 -7.538 11.613 1.00 75.69 86 ILE A C 1
ATOM 674 O O . ILE A 1 86 ? 9.086 -8.250 11.686 1.00 75.69 86 ILE A O 1
ATOM 678 N N . ARG A 1 87 ? 6.964 -7.826 12.275 1.00 73.81 87 ARG A N 1
ATOM 679 C CA . ARG A 1 87 ? 6.804 -9.055 13.059 1.00 73.81 87 ARG A CA 1
ATOM 680 C C . ARG A 1 87 ? 6.338 -10.184 12.144 1.00 73.81 87 ARG A C 1
ATOM 682 O O . ARG A 1 87 ? 5.262 -10.090 11.560 1.00 73.81 87 ARG A O 1
ATOM 689 N N . GLY A 1 88 ? 7.130 -11.248 12.039 1.00 70.31 88 GLY A N 1
ATOM 690 C CA . GLY A 1 88 ? 6.675 -12.511 11.461 1.00 70.31 88 GLY A CA 1
ATOM 691 C C . GLY A 1 88 ? 5.831 -13.296 12.467 1.00 70.31 88 GLY A C 1
ATOM 692 O O . GLY A 1 88 ? 5.912 -13.054 13.672 1.00 70.31 88 GLY A O 1
ATOM 693 N N . GLN A 1 89 ? 5.057 -14.277 11.994 1.00 65.12 89 GLN A N 1
ATOM 694 C CA . GLN A 1 89 ? 4.222 -15.136 12.854 1.00 65.12 89 GLN A CA 1
ATOM 695 C C . GLN A 1 89 ? 5.008 -15.850 13.974 1.00 65.12 89 GLN A C 1
ATOM 697 O O . GLN A 1 89 ? 4.420 -16.197 14.990 1.00 65.12 89 GLN A O 1
ATOM 702 N N . ALA A 1 90 ? 6.324 -16.034 13.820 1.00 60.00 90 ALA A N 1
ATOM 703 C CA . ALA A 1 90 ? 7.199 -16.688 14.799 1.00 60.00 90 ALA A CA 1
ATOM 704 C C . ALA A 1 90 ? 8.097 -15.719 15.601 1.00 60.00 90 ALA A C 1
ATOM 706 O O . ALA A 1 90 ? 8.943 -16.160 16.379 1.00 60.00 90 ALA A O 1
ATOM 707 N N . THR A 1 91 ? 7.974 -14.401 15.416 1.00 58.38 91 THR A N 1
ATOM 708 C CA . THR A 1 91 ? 8.842 -13.434 16.103 1.00 58.38 91 THR A CA 1
ATOM 709 C C . THR A 1 91 ? 8.361 -13.219 17.541 1.00 58.38 91 THR A C 1
ATOM 711 O O . THR A 1 91 ? 7.335 -12.580 17.765 1.00 58.38 91 THR A O 1
ATOM 714 N N . LYS A 1 92 ? 9.111 -13.733 18.526 1.00 53.75 92 LYS A N 1
ATOM 715 C CA . LYS A 1 92 ? 8.818 -13.542 19.957 1.00 53.75 92 LYS A CA 1
ATOM 716 C C . LYS A 1 92 ? 8.860 -12.052 20.320 1.00 53.75 92 LYS A C 1
ATOM 718 O O . LYS A 1 92 ? 9.844 -11.375 20.025 1.00 53.75 92 LYS A O 1
ATOM 723 N N . THR A 1 93 ? 7.818 -11.542 20.981 1.00 56.06 93 THR A N 1
ATOM 724 C CA . THR A 1 93 ? 7.800 -10.163 21.491 1.00 56.06 93 THR A CA 1
ATOM 725 C C . THR A 1 93 ? 8.860 -10.011 22.580 1.00 56.06 93 THR A C 1
ATOM 727 O O . THR A 1 93 ? 8.756 -10.632 23.633 1.00 56.06 93 THR A O 1
ATOM 730 N N . VAL A 1 94 ? 9.883 -9.190 22.335 1.00 57.34 94 VAL A N 1
ATOM 731 C CA . VAL A 1 94 ? 10.957 -8.938 23.316 1.00 57.34 94 VAL A CA 1
ATOM 732 C C . VAL A 1 94 ? 10.667 -7.691 24.164 1.00 57.34 94 VAL A C 1
ATOM 734 O O . VAL A 1 94 ? 11.187 -7.564 25.267 1.00 57.34 94 VAL A O 1
ATOM 737 N N . CYS A 1 95 ? 9.764 -6.811 23.710 1.00 41.88 95 CYS A N 1
ATOM 738 C CA . CYS A 1 95 ? 9.384 -5.598 24.432 1.00 41.88 95 CYS A CA 1
ATOM 739 C C . CYS A 1 95 ? 7.854 -5.397 24.414 1.00 41.88 95 CYS A C 1
ATOM 741 O O . CYS A 1 95 ? 7.289 -5.066 23.375 1.00 41.88 95 CYS A O 1
ATOM 743 N N . GLY A 1 96 ? 7.195 -5.562 25.570 1.00 50.53 96 GLY A N 1
ATOM 744 C CA . GLY A 1 96 ? 5.975 -4.810 25.911 1.00 50.53 96 GLY A CA 1
ATOM 745 C C . GLY A 1 96 ? 4.597 -5.328 25.477 1.00 50.53 96 GLY A C 1
ATOM 746 O O . GLY A 1 96 ? 3.680 -4.518 25.390 1.00 50.53 96 GLY A O 1
ATOM 747 N N . GLY A 1 97 ? 4.396 -6.626 25.239 1.00 48.41 97 GLY A N 1
ATOM 748 C CA . GLY A 1 97 ? 3.034 -7.158 25.078 1.00 48.41 97 GLY A CA 1
ATOM 749 C C . GLY A 1 97 ? 2.989 -8.577 24.533 1.00 48.41 97 GLY A C 1
ATOM 750 O O . GLY A 1 97 ? 3.167 -8.803 23.335 1.00 48.41 97 GLY A O 1
ATOM 751 N N . GLU A 1 98 ? 2.753 -9.543 25.412 1.00 52.72 98 GLU A N 1
ATOM 752 C CA . GLU A 1 98 ? 2.444 -10.916 25.018 1.00 52.72 98 GLU A CA 1
ATOM 753 C C . GLU A 1 98 ? 1.041 -10.945 24.391 1.00 52.72 98 GLU A C 1
ATOM 755 O O . GLU A 1 98 ? 0.089 -10.415 24.967 1.00 52.72 98 GLU A O 1
ATOM 760 N N . ARG A 1 99 ? 0.889 -11.544 23.202 1.00 46.94 99 ARG A N 1
ATOM 761 C CA . ARG A 1 99 ? -0.443 -11.956 22.740 1.00 46.94 99 ARG A CA 1
ATOM 762 C C . ARG A 1 99 ? -0.799 -13.208 23.529 1.00 46.94 99 ARG A C 1
ATOM 764 O O . ARG A 1 99 ? -0.269 -14.275 23.234 1.00 46.94 99 ARG A O 1
ATOM 771 N N . LEU A 1 100 ? -1.663 -13.065 24.529 1.00 47.56 100 LEU A N 1
ATOM 772 C CA . LEU A 1 100 ? -2.349 -14.215 25.105 1.00 47.56 100 LEU A CA 1
ATOM 773 C C . LEU A 1 100 ? -3.261 -14.802 24.017 1.00 47.56 100 LEU A C 1
ATOM 775 O O . LEU A 1 100 ? -3.895 -14.046 23.274 1.00 47.56 100 LEU A O 1
ATOM 779 N N . GLY A 1 101 ? -3.186 -16.126 23.864 1.00 46.06 101 GLY A N 1
ATOM 780 C CA . GLY A 1 101 ? -3.932 -16.899 22.868 1.00 46.06 101 GLY A CA 1
ATOM 781 C C . GLY A 1 101 ? -5.439 -16.839 23.051 1.00 46.06 101 GLY A C 1
ATOM 782 O O . GLY A 1 101 ? -5.893 -16.504 24.167 1.00 46.06 101 GLY A O 1
#

Secondary structure (DSSP, 8-state):
-EEETTEEE-HHHHHHHHHHTTS-HHHHHHHHHHHHS----HHHHHHHHHHHHTHHHHHHHTSPPPPTTT------------------TT----SS-----

pLDDT: mean 76.51, std 12.05, range [41.88, 92.06]